Protein AF-A0ABD0QT83-F1 (afdb_monomer_lite)

Sequence (167 aa):
MVTLTLRFTLLFLCWSCCTGWPSQSQPLSLRALRQAAQTRQNLSESAESKVERLGQVFRRNVRLLRERGGCLDLVFLVDESSSVGASNFGSELRFVRKLLSDFPVAPEATRVALVTFSSKSHVVTRVDYVSAPKAHQHKCSLFSKEIPSITYRGGGTYTRGAFQRAA

Organism: Cirrhinus mrigala (NCBI:txid683832)

Foldseek 3Di:
DDDDPDDDDDDPDDPDDDDDDPPPPDPCDPVNVVVVVVVVVVVVVVVVVVVVVVVVVVVVVLVCQQPVDWEAEEEAEQELAPVCDQVNSVVSLVVVLVSCVSFFDALGHYFYWYWYDADPVHTDIQDGCDPPPDHVGGSCCCVVPRSVVDGRDHHHHDVVVNVVVVD

Secondary structure (DSSP, 8-state):
----------S-S--SS-S----------HHHHHHHHHHHHHHHHHHHHHHHHHHHHHHHHHHHHHHT-S-EEEEEEEE--TTTHHHHHHHHHHHHHHHHTTS-BSTTSEEEEEEEESSTT-EEEEEESSSS--TT--HHHIIIIIGGG---------HHHHHHHH-

Radius of gyration: 23.59 Å; chains: 1; bounding box: 61×50×45 Å

InterPro domains:
  IPR002035 von Willebrand factor, type A [PF00092] (73-166)
  IPR002035 von Willebrand factor, type A [PS50234] (73-167)
  IPR036465 von Willebrand factor A-like domain superfamily [G3DSA:3.40.50.410] (70-167)
  IPR036465 von Willebrand factor A-like domain superfamily [SSF53300] (67-166)
  IPR050525 Extracellular Matrix Assembly and Organization [PTHR24020] (69-165)

pLDDT: mean 84.77, std 19.35, range [31.98, 98.38]

Structure (mmCIF, N/CA/C/O backbone):
data_AF-A0ABD0QT83-F1
#
_entry.id   AF-A0ABD0QT83-F1
#
loop_
_atom_site.group_PDB
_atom_site.id
_atom_site.type_symbol
_atom_site.label_atom_id
_atom_site.label_alt_id
_atom_site.label_comp_id
_atom_site.label_asym_id
_atom_site.label_entity_id
_atom_site.label_seq_id
_atom_site.pdbx_PDB_ins_code
_atom_site.Cartn_x
_atom_site.Cartn_y
_atom_site.Cartn_z
_atom_site.occupancy
_atom_site.B_iso_or_equiv
_atom_site.auth_seq_id
_atom_site.auth_comp_id
_atom_site.auth_asym_id
_atom_site.auth_atom_id
_atom_site.pdbx_PDB_model_num
ATOM 1 N N . MET A 1 1 ? 39.468 0.347 26.764 1.00 35.75 1 MET A N 1
ATOM 2 C CA . MET A 1 1 ? 40.309 0.469 25.551 1.00 35.75 1 MET A CA 1
ATOM 3 C C . MET A 1 1 ? 39.431 0.114 24.357 1.00 35.75 1 MET A C 1
ATOM 5 O O . MET A 1 1 ? 39.141 -1.050 24.163 1.00 35.75 1 MET A O 1
ATOM 9 N N . VAL A 1 2 ? 38.629 1.069 23.879 1.00 31.98 2 VAL A N 1
ATOM 10 C CA . VAL A 1 2 ? 38.867 1.886 22.668 1.00 31.98 2 VAL A CA 1
ATOM 11 C C . VAL A 1 2 ? 38.998 1.018 21.415 1.00 31.98 2 VAL A C 1
ATOM 13 O O . VAL A 1 2 ? 40.030 0.395 21.224 1.00 31.98 2 VAL A O 1
ATOM 16 N N . THR A 1 3 ? 38.005 1.060 20.522 1.00 34.78 3 THR A N 1
ATOM 17 C CA . THR A 1 3 ? 38.249 1.419 19.114 1.00 34.78 3 THR A CA 1
ATOM 18 C C . THR A 1 3 ? 36.990 2.071 18.543 1.00 34.78 3 THR A C 1
ATOM 20 O O . THR A 1 3 ? 35.920 1.478 18.454 1.00 34.78 3 THR A O 1
ATOM 23 N N . LEU A 1 4 ? 37.159 3.352 18.235 1.00 32.56 4 LEU A N 1
ATOM 24 C CA . LEU A 1 4 ? 36.224 4.312 17.676 1.00 32.56 4 LEU A CA 1
ATOM 25 C C . LEU A 1 4 ? 36.377 4.255 16.150 1.00 32.56 4 LEU A C 1
ATOM 27 O O . LEU A 1 4 ? 37.343 4.798 15.619 1.00 32.56 4 LEU A O 1
ATOM 31 N N . THR A 1 5 ? 35.475 3.594 15.425 1.00 40.84 5 THR A N 1
ATOM 32 C CA . THR A 1 5 ? 35.498 3.635 13.953 1.00 40.84 5 THR A CA 1
ATOM 33 C C . THR A 1 5 ? 34.769 4.894 13.488 1.00 40.84 5 THR A C 1
ATOM 35 O O . THR A 1 5 ? 33.559 4.907 13.265 1.00 40.84 5 THR A O 1
ATOM 38 N N . LEU A 1 6 ? 35.523 5.992 13.419 1.00 35.66 6 LEU A N 1
ATOM 39 C CA . LEU A 1 6 ? 35.064 7.285 12.928 1.00 35.66 6 LEU A CA 1
ATOM 40 C C . LEU A 1 6 ? 34.809 7.208 11.413 1.00 35.66 6 LEU A C 1
ATOM 42 O O . LEU A 1 6 ? 35.697 6.885 10.628 1.00 35.66 6 LEU A O 1
ATOM 46 N N . ARG A 1 7 ? 33.581 7.540 11.008 1.00 46.72 7 ARG A N 1
ATOM 47 C CA . ARG A 1 7 ? 33.190 7.805 9.621 1.00 46.72 7 ARG A CA 1
ATOM 48 C C . ARG A 1 7 ? 33.982 8.997 9.073 1.00 46.72 7 ARG A C 1
ATOM 50 O O . ARG A 1 7 ? 33.767 10.114 9.530 1.00 46.72 7 ARG A O 1
ATOM 57 N N . PHE A 1 8 ? 34.815 8.783 8.058 1.00 37.28 8 PHE A N 1
ATOM 58 C CA . PHE A 1 8 ? 35.372 9.857 7.228 1.00 37.28 8 PHE A CA 1
ATOM 59 C C . PHE A 1 8 ? 35.622 9.347 5.807 1.00 37.28 8 PHE A C 1
ATOM 61 O O . PHE A 1 8 ? 36.732 8.987 5.430 1.00 37.28 8 PHE A O 1
ATOM 68 N N . THR A 1 9 ? 34.567 9.268 4.999 1.00 39.59 9 THR A N 1
ATOM 69 C CA . THR A 1 9 ? 34.712 9.217 3.535 1.00 39.59 9 THR A CA 1
ATOM 70 C C . THR A 1 9 ? 33.405 9.651 2.885 1.00 39.59 9 THR A C 1
ATOM 72 O O . THR A 1 9 ? 32.565 8.842 2.509 1.00 39.59 9 THR A O 1
ATOM 75 N N . LEU A 1 10 ? 33.190 10.966 2.820 1.00 39.41 10 LEU A N 1
ATOM 76 C CA . LEU A 1 10 ? 32.171 11.558 1.952 1.00 39.41 10 LEU A CA 1
ATOM 77 C C . LEU A 1 10 ? 32.521 13.020 1.667 1.00 39.41 10 LEU A C 1
ATOM 79 O O . LEU A 1 10 ? 31.870 13.927 2.171 1.00 39.41 10 LEU A O 1
ATOM 83 N N . LEU A 1 11 ? 33.598 13.245 0.906 1.00 44.31 11 LEU A N 1
ATOM 84 C CA . LEU A 1 11 ? 33.843 14.524 0.223 1.00 44.31 11 LEU A CA 1
ATOM 85 C C . LEU A 1 11 ? 34.956 14.431 -0.832 1.00 44.31 11 LEU A C 1
ATOM 87 O O . LEU A 1 11 ? 35.870 15.234 -0.851 1.00 44.31 11 LEU A O 1
ATOM 91 N N . PHE A 1 12 ? 34.880 13.456 -1.732 1.00 40.44 12 PHE A N 1
ATOM 92 C CA . PHE A 1 12 ? 35.590 13.517 -3.011 1.00 40.44 12 PHE A CA 1
ATOM 93 C C . PHE A 1 12 ? 34.777 12.713 -4.009 1.00 40.44 12 PHE A C 1
ATOM 95 O O . PHE A 1 12 ? 34.933 11.506 -4.059 1.00 40.44 12 PHE A O 1
ATOM 102 N N . LEU A 1 13 ? 33.841 13.367 -4.699 1.00 42.16 13 LEU A N 1
ATOM 103 C CA . LEU A 1 13 ? 33.277 12.965 -5.997 1.00 42.16 13 LEU A CA 1
ATOM 104 C C . LEU A 1 13 ? 32.298 14.064 -6.450 1.00 42.16 13 LEU A C 1
ATOM 106 O O . LEU A 1 13 ? 31.094 13.868 -6.566 1.00 42.16 13 LEU A O 1
ATOM 110 N N . CYS A 1 14 ? 32.828 15.269 -6.645 1.00 48.03 14 CYS A N 1
ATOM 111 C CA . CYS A 1 14 ? 32.240 16.267 -7.537 1.00 48.03 14 CYS A CA 1
ATOM 112 C C . CYS A 1 14 ? 33.344 17.247 -7.936 1.00 48.03 14 CYS A C 1
ATOM 114 O O . CYS A 1 14 ? 33.375 18.391 -7.497 1.00 48.03 14 CYS A O 1
ATOM 116 N N . TRP A 1 15 ? 34.327 16.765 -8.695 1.00 39.03 15 TRP A N 1
ATOM 117 C CA . TRP A 1 15 ? 35.274 17.667 -9.339 1.00 39.03 15 TRP A CA 1
ATOM 118 C C . TRP A 1 15 ? 35.757 17.073 -10.650 1.00 39.03 15 TRP A C 1
ATOM 120 O O . TRP A 1 15 ? 36.856 16.544 -10.729 1.00 39.03 15 TRP A O 1
ATOM 130 N N . SER A 1 16 ? 34.899 17.101 -11.668 1.00 46.84 16 SER A N 1
ATOM 131 C CA . SER A 1 16 ? 35.290 16.969 -13.080 1.00 46.84 16 SER A CA 1
ATOM 132 C C . SER A 1 16 ? 34.105 17.333 -13.975 1.00 46.84 16 SER A C 1
ATOM 134 O O . SER A 1 16 ? 33.503 16.460 -14.581 1.00 46.84 16 SER A O 1
ATOM 136 N N . CYS A 1 17 ? 33.721 18.611 -13.992 1.00 45.72 17 CYS A N 1
ATOM 137 C CA . CYS A 1 17 ? 33.067 19.268 -15.132 1.00 45.72 17 CYS A CA 1
ATOM 138 C C . CYS A 1 17 ? 32.799 20.727 -14.752 1.00 45.72 17 CYS A C 1
ATOM 140 O O . CYS A 1 17 ? 31.852 20.991 -14.024 1.00 45.72 17 CYS A O 1
ATOM 142 N N . CYS A 1 18 ? 33.703 21.618 -15.169 1.00 41.75 18 CYS A N 1
ATOM 143 C CA . CYS A 1 18 ? 33.563 23.071 -15.373 1.00 41.75 18 CYS A CA 1
ATOM 144 C C . CYS A 1 18 ? 34.959 23.690 -15.223 1.00 41.75 18 CYS A C 1
ATOM 146 O O . CYS A 1 18 ? 35.354 24.169 -14.161 1.00 41.75 18 CYS A O 1
ATOM 148 N N . THR A 1 19 ? 35.748 23.628 -16.292 1.00 48.88 19 THR A N 1
ATOM 149 C CA . THR A 1 19 ? 36.973 24.417 -16.436 1.00 48.88 19 THR A CA 1
ATOM 150 C C . THR A 1 19 ? 36.579 25.883 -16.595 1.00 48.88 19 THR A C 1
ATOM 152 O O . THR A 1 19 ? 36.112 26.282 -17.659 1.00 48.88 19 THR A O 1
ATOM 155 N N . GLY A 1 20 ? 36.723 26.663 -15.523 1.00 49.75 20 GLY A N 1
ATOM 156 C CA . GLY A 1 20 ? 36.479 28.107 -15.531 1.00 49.75 20 GLY A CA 1
ATOM 157 C C . GLY A 1 20 ? 35.806 28.619 -14.261 1.00 49.75 20 GLY A C 1
ATOM 158 O O . GLY A 1 20 ? 34.752 29.237 -14.342 1.00 49.75 20 GLY A O 1
ATOM 159 N N . TRP A 1 21 ? 36.393 28.360 -13.089 1.00 41.38 21 TRP A N 1
ATOM 160 C CA . TRP A 1 21 ? 35.982 28.998 -11.835 1.00 41.38 21 TRP A CA 1
ATOM 161 C C . TRP A 1 21 ? 37.194 29.725 -11.246 1.00 41.38 21 TRP A C 1
ATOM 163 O O . TRP A 1 21 ? 38.247 29.094 -11.108 1.00 41.38 21 TRP A O 1
ATOM 173 N N . PRO A 1 22 ? 37.111 31.026 -10.917 1.00 41.03 22 PRO A N 1
ATOM 174 C CA . PRO A 1 22 ? 38.223 31.712 -10.281 1.00 41.03 22 PRO A CA 1
ATOM 175 C C . PRO A 1 22 ? 38.471 31.066 -8.915 1.00 41.03 22 PRO A C 1
ATOM 177 O O . PRO A 1 22 ? 37.591 31.013 -8.054 1.00 41.03 22 PRO A O 1
ATOM 180 N N . SER A 1 23 ? 39.676 30.524 -8.745 1.00 46.69 23 SER A N 1
ATOM 181 C CA . SER A 1 23 ? 40.137 29.891 -7.514 1.00 46.69 23 SER A CA 1
ATOM 182 C C . SER A 1 23 ? 40.380 30.958 -6.447 1.00 46.69 23 SER A C 1
ATOM 184 O O . SER A 1 23 ? 41.511 31.372 -6.210 1.00 46.69 23 SER A O 1
ATOM 186 N N . GLN A 1 24 ? 39.310 31.408 -5.797 1.00 42.00 24 GLN A N 1
ATOM 187 C CA . GLN A 1 24 ? 39.390 32.135 -4.536 1.00 42.00 24 GLN A CA 1
ATOM 188 C C . GLN A 1 24 ? 38.686 31.310 -3.461 1.00 42.00 24 GLN A C 1
ATOM 190 O O . GLN A 1 24 ? 37.528 31.529 -3.114 1.00 42.00 24 GLN A O 1
ATOM 195 N N . SER A 1 25 ? 39.397 30.304 -2.952 1.00 50.09 25 SER A N 1
ATOM 196 C CA . SER A 1 25 ? 38.986 29.525 -1.788 1.00 50.09 25 SER A CA 1
ATOM 197 C C . SER A 1 25 ? 39.064 30.408 -0.541 1.00 50.09 25 SER A C 1
ATOM 199 O O . SER A 1 25 ? 40.083 30.445 0.149 1.00 50.09 25 SER A O 1
ATOM 201 N N . GLN A 1 26 ? 37.999 31.159 -0.262 1.00 59.12 26 GLN A N 1
ATOM 202 C CA . GLN A 1 26 ? 37.829 31.779 1.047 1.00 59.12 26 GLN A CA 1
ATOM 203 C C . GLN A 1 26 ? 37.549 30.677 2.081 1.00 59.12 26 GLN A C 1
ATOM 205 O O . GLN A 1 26 ? 36.733 29.788 1.813 1.00 59.12 26 GLN A O 1
ATOM 210 N N . PRO A 1 27 ? 38.189 30.698 3.263 1.00 61.19 27 PRO A N 1
ATOM 211 C CA . PRO A 1 27 ? 37.856 29.753 4.316 1.00 61.19 27 PRO A CA 1
ATOM 212 C C . PRO A 1 27 ? 36.399 29.971 4.738 1.00 61.19 27 PRO A C 1
ATOM 214 O O . PRO A 1 27 ? 36.003 31.086 5.085 1.00 61.19 27 PRO A O 1
ATOM 217 N N . LEU A 1 28 ? 35.593 28.905 4.706 1.00 65.19 28 LEU A N 1
ATOM 218 C CA . LEU A 1 28 ? 34.234 28.928 5.245 1.00 65.19 28 LEU A CA 1
ATOM 219 C C . LEU A 1 28 ? 34.299 29.411 6.694 1.00 65.19 28 LEU A C 1
ATOM 221 O O . LEU A 1 28 ? 34.904 28.765 7.551 1.00 65.19 28 LEU A O 1
ATOM 225 N N . SER A 1 29 ? 33.700 30.571 6.968 1.00 85.31 29 SER A N 1
ATOM 226 C CA . SER A 1 29 ? 33.759 31.144 8.308 1.00 85.31 29 SER A CA 1
ATOM 227 C C . SER A 1 29 ? 33.077 30.212 9.314 1.00 85.31 29 SER A C 1
ATOM 229 O O . SER A 1 29 ? 32.033 29.614 9.034 1.00 85.31 29 SER A O 1
ATOM 231 N N . LEU A 1 30 ? 33.616 30.139 10.533 1.00 77.88 30 LEU A N 1
ATOM 232 C CA . LEU A 1 30 ? 32.984 29.400 11.634 1.00 77.88 30 LEU A CA 1
ATOM 233 C C . LEU A 1 30 ? 31.533 29.853 11.880 1.00 77.88 30 LEU A C 1
ATOM 235 O O . LEU A 1 30 ? 30.704 29.063 12.326 1.00 77.88 30 LEU A O 1
ATOM 239 N N . ARG A 1 31 ? 31.207 31.113 11.555 1.00 81.81 31 ARG A N 1
ATOM 240 C CA . ARG A 1 31 ? 29.840 31.649 11.608 1.00 81.81 31 ARG A CA 1
ATOM 241 C C . ARG A 1 31 ? 28.933 30.997 10.565 1.00 81.81 31 ARG A C 1
ATOM 243 O O . ARG A 1 31 ? 27.847 30.561 10.929 1.00 81.81 31 ARG A O 1
ATOM 250 N N . ALA A 1 32 ? 29.390 30.865 9.320 1.00 83.25 32 ALA A N 1
ATOM 251 C CA . ALA A 1 32 ? 28.630 30.218 8.250 1.00 83.25 32 ALA A CA 1
ATOM 252 C C . ALA A 1 32 ? 28.372 28.728 8.548 1.00 83.25 32 ALA A C 1
ATOM 254 O O . ALA A 1 32 ? 27.260 28.242 8.353 1.00 83.25 32 ALA A O 1
ATOM 255 N N . LEU A 1 33 ? 29.361 28.015 9.103 1.00 83.00 33 LEU A N 1
ATOM 256 C CA . LEU A 1 33 ? 29.194 26.616 9.524 1.00 83.00 33 LEU A CA 1
ATOM 257 C C . LEU A 1 33 ? 28.196 26.467 10.684 1.00 83.00 33 LEU A C 1
ATOM 259 O O . LEU A 1 33 ? 27.350 25.573 10.658 1.00 83.00 33 LEU A O 1
ATOM 263 N N . ARG A 1 34 ? 28.251 27.363 11.680 1.00 85.38 34 ARG A N 1
ATOM 264 C CA . ARG A 1 34 ? 27.284 27.392 12.792 1.00 85.38 34 ARG A CA 1
ATOM 265 C C . ARG A 1 34 ? 25.867 27.705 12.316 1.00 85.38 34 ARG A C 1
ATOM 267 O O . ARG A 1 34 ? 24.937 27.018 12.728 1.00 85.38 34 ARG A O 1
ATOM 274 N N . GLN A 1 35 ? 25.712 28.677 11.416 1.00 87.81 35 GLN A N 1
ATOM 275 C CA . GLN A 1 35 ? 24.423 29.007 10.805 1.00 87.81 35 GLN A CA 1
ATOM 276 C C . GLN A 1 35 ? 23.863 27.820 10.019 1.00 87.81 35 GLN A C 1
ATOM 278 O O . GLN A 1 35 ? 22.705 27.468 10.201 1.00 87.81 35 GLN A O 1
ATOM 283 N N . ALA A 1 36 ? 24.680 27.139 9.211 1.00 84.00 36 ALA A N 1
ATOM 284 C CA . ALA A 1 36 ? 24.243 25.948 8.484 1.00 84.00 36 ALA A CA 1
ATOM 285 C C . ALA A 1 36 ? 23.808 24.806 9.423 1.00 84.00 36 ALA A C 1
ATOM 287 O O . ALA A 1 36 ? 22.831 24.110 9.135 1.00 84.00 36 ALA A O 1
ATOM 288 N N . ALA A 1 37 ? 24.498 24.621 10.555 1.00 88.00 37 ALA A N 1
ATOM 289 C CA . ALA A 1 37 ? 24.125 23.638 11.569 1.00 88.00 37 ALA A CA 1
ATOM 290 C C . ALA A 1 37 ? 22.797 23.995 12.259 1.00 88.00 37 ALA A C 1
ATOM 292 O O . ALA A 1 37 ? 21.920 23.140 12.351 1.00 88.00 37 ALA A O 1
ATOM 293 N N . GLN A 1 38 ? 22.614 25.252 12.677 1.00 86.44 38 GLN A N 1
ATOM 294 C CA . GLN A 1 38 ? 21.359 25.731 13.272 1.00 86.44 38 GLN A CA 1
ATOM 295 C C . GLN A 1 38 ? 20.190 25.635 12.292 1.00 86.44 38 GLN A C 1
ATOM 297 O O . GLN A 1 38 ? 19.138 25.117 12.647 1.00 86.44 38 GLN A O 1
ATOM 302 N N . THR A 1 39 ? 20.381 26.046 11.038 1.00 88.12 39 THR A N 1
ATOM 303 C CA . THR A 1 39 ? 19.352 25.920 10.000 1.00 88.12 39 THR A CA 1
ATOM 304 C C . THR A 1 39 ? 18.963 24.460 9.786 1.00 88.12 39 THR A C 1
ATOM 306 O O . THR A 1 39 ? 17.779 24.164 9.674 1.00 88.12 39 THR A O 1
ATOM 309 N N . ARG A 1 40 ? 19.922 23.523 9.793 1.00 86.69 40 ARG A N 1
ATOM 310 C CA . ARG A 1 40 ? 19.620 22.083 9.724 1.00 86.69 40 ARG A CA 1
ATOM 311 C C . ARG A 1 40 ? 18.785 21.593 10.906 1.00 86.69 40 ARG A C 1
ATOM 313 O O . ARG A 1 40 ? 17.834 20.858 10.669 1.00 86.69 40 ARG A O 1
ATOM 320 N N . GLN A 1 41 ? 19.122 22.000 12.130 1.00 86.62 41 GLN A N 1
ATOM 321 C CA . GLN A 1 41 ? 18.377 21.616 13.337 1.00 86.62 41 GLN A CA 1
ATOM 322 C C . GLN A 1 41 ? 16.954 22.195 13.334 1.00 86.62 41 GLN A C 1
ATOM 324 O O . GLN A 1 41 ? 15.987 21.476 13.565 1.00 86.62 41 GLN A O 1
ATOM 329 N N . ASN A 1 42 ? 16.801 23.466 12.959 1.00 87.75 42 ASN A N 1
ATOM 330 C CA . ASN A 1 42 ? 15.487 24.101 12.846 1.00 87.75 42 ASN A CA 1
ATOM 331 C C . ASN A 1 42 ? 14.634 23.447 11.744 1.00 87.75 42 ASN A C 1
ATOM 333 O O . ASN A 1 42 ? 13.419 23.308 11.883 1.00 87.75 42 ASN A O 1
ATOM 337 N N . LEU A 1 43 ? 15.260 23.030 10.636 1.00 89.50 43 LEU A N 1
ATOM 338 C CA . LEU A 1 43 ? 14.582 22.296 9.567 1.00 89.50 43 LEU A CA 1
ATOM 339 C C . LEU A 1 43 ? 14.131 20.904 10.023 1.00 89.50 43 LEU A C 1
ATOM 341 O O . LEU A 1 43 ? 13.014 20.515 9.680 1.00 89.50 43 LEU A O 1
ATOM 345 N N . SER A 1 44 ? 14.946 20.167 10.788 1.00 88.88 44 SER A N 1
ATOM 346 C CA . SER A 1 44 ? 14.534 18.868 11.339 1.00 88.88 44 SER A CA 1
ATOM 347 C C . SER A 1 44 ? 13.395 19.019 12.340 1.00 88.88 44 SER A C 1
ATOM 349 O O . SER A 1 44 ? 12.398 18.316 12.215 1.00 88.88 44 SER A O 1
ATOM 351 N N . GLU A 1 45 ? 13.470 19.998 13.242 1.00 89.25 45 GLU A N 1
ATOM 352 C CA . GLU A 1 45 ? 12.406 20.272 14.215 1.00 89.25 45 GLU A CA 1
ATOM 353 C C . GLU A 1 45 ? 11.092 20.680 13.519 1.00 89.25 45 GLU A C 1
ATOM 355 O O . GLU A 1 45 ? 10.006 20.197 13.851 1.00 89.25 45 GLU A O 1
ATOM 360 N N . SER A 1 46 ? 11.176 21.509 12.469 1.00 92.81 46 SER A N 1
ATOM 361 C CA . SER A 1 46 ? 10.012 21.882 11.655 1.00 92.81 46 SER A CA 1
ATOM 362 C C . SER A 1 46 ? 9.405 20.685 10.919 1.00 92.81 46 SER A C 1
ATOM 364 O O . SER A 1 46 ? 8.179 20.559 10.840 1.00 92.81 46 SER A O 1
ATOM 366 N N . ALA A 1 47 ? 10.244 19.801 10.375 1.00 89.31 47 ALA A N 1
ATOM 367 C CA . ALA A 1 47 ? 9.790 18.591 9.703 1.00 89.31 47 ALA A CA 1
ATOM 368 C C . ALA A 1 47 ? 9.098 17.636 10.687 1.00 89.31 47 ALA A C 1
ATOM 370 O O . ALA A 1 47 ? 7.992 17.180 10.401 1.00 89.31 47 ALA A O 1
ATOM 371 N N . GLU A 1 48 ? 9.685 17.400 11.859 1.00 89.94 48 GLU A N 1
ATOM 372 C CA . GLU A 1 48 ? 9.107 16.559 12.913 1.00 89.94 48 GLU A CA 1
ATOM 373 C C . GLU A 1 48 ? 7.758 17.101 13.396 1.00 89.94 48 GLU A C 1
ATOM 375 O O . GLU A 1 48 ? 6.779 16.358 13.462 1.00 89.94 48 GLU A O 1
ATOM 380 N N . SER A 1 49 ? 7.654 18.414 13.616 1.00 93.06 49 SER A N 1
ATOM 381 C CA . SER A 1 49 ? 6.399 19.065 14.011 1.00 93.06 49 SER A CA 1
ATOM 382 C C . SER A 1 49 ? 5.282 18.881 12.974 1.00 93.06 49 SER A C 1
ATOM 384 O O . SER A 1 49 ? 4.126 18.613 13.321 1.00 93.06 49 SER A O 1
ATOM 386 N N . LYS A 1 50 ? 5.610 18.971 11.677 1.00 92.44 50 LYS A N 1
ATOM 387 C CA . LYS A 1 50 ? 4.647 18.714 10.593 1.00 92.44 50 LYS A CA 1
ATOM 388 C C . LYS A 1 50 ? 4.237 17.248 10.543 1.00 92.44 50 LYS A C 1
ATOM 390 O O . LYS A 1 50 ? 3.049 16.968 10.389 1.00 92.44 50 LYS A O 1
ATOM 395 N N . VAL A 1 51 ? 5.195 16.332 10.681 1.00 93.12 51 VAL A N 1
ATOM 396 C CA . VAL A 1 51 ? 4.932 14.888 10.702 1.00 93.12 51 VAL A CA 1
ATOM 397 C C . VAL A 1 51 ? 4.011 14.531 11.865 1.00 93.12 51 VAL A C 1
ATOM 399 O O . VAL A 1 51 ? 3.033 13.818 11.651 1.00 93.12 51 VAL A O 1
ATOM 402 N N . GLU A 1 52 ? 4.249 15.076 13.057 1.00 93.31 52 GLU A N 1
ATOM 403 C CA . GLU A 1 52 ? 3.408 14.826 14.229 1.00 93.31 52 GLU A CA 1
ATOM 404 C C . GLU A 1 52 ? 1.983 15.347 14.013 1.00 93.31 52 GLU A C 1
ATOM 406 O O . GLU A 1 52 ? 1.016 14.602 14.176 1.00 93.31 52 GLU A O 1
ATOM 411 N N . ARG A 1 53 ? 1.828 16.595 13.548 1.00 93.62 53 ARG A N 1
ATOM 412 C CA . ARG A 1 53 ? 0.500 17.166 13.260 1.00 93.62 53 ARG A CA 1
ATOM 413 C C . ARG A 1 53 ? -0.265 16.353 12.218 1.00 93.62 53 ARG A C 1
ATOM 415 O O . ARG A 1 53 ? -1.437 16.038 12.424 1.00 93.62 53 ARG A O 1
ATOM 422 N N . LEU A 1 54 ? 0.387 15.994 11.113 1.00 92.62 54 LEU A N 1
ATOM 423 C CA . LEU A 1 54 ? -0.225 15.172 10.069 1.00 92.62 54 LEU A CA 1
ATOM 424 C C . LEU A 1 54 ? -0.572 13.778 10.594 1.00 92.62 54 LEU A C 1
ATOM 426 O O . LEU A 1 54 ? -1.661 13.279 10.318 1.00 92.62 54 LEU A O 1
ATOM 430 N N . GLY A 1 55 ? 0.302 13.186 11.407 1.00 90.81 55 GLY A N 1
ATOM 431 C CA . GLY A 1 55 ? 0.069 11.905 12.063 1.00 90.81 55 GLY A CA 1
ATOM 432 C C . GLY A 1 55 ? -1.156 11.933 12.976 1.00 90.81 55 GLY A C 1
ATOM 433 O O . GLY A 1 55 ? -1.971 11.011 12.935 1.00 90.81 55 GLY A O 1
ATOM 434 N N . GLN A 1 56 ? -1.339 13.004 13.751 1.00 91.56 56 GLN A N 1
ATOM 435 C CA . GLN A 1 56 ? -2.508 13.175 14.616 1.00 91.56 56 GLN A CA 1
ATOM 436 C C . GLN A 1 56 ? -3.808 13.310 13.819 1.00 91.56 56 GLN A C 1
ATOM 438 O O . GLN A 1 56 ? -4.778 12.602 14.104 1.00 91.56 56 GLN A O 1
ATOM 443 N N . VAL A 1 57 ? -3.826 14.165 12.790 1.00 94.00 57 VAL A N 1
ATOM 444 C CA . VAL A 1 57 ? -4.997 14.334 11.910 1.00 94.00 57 VAL A CA 1
ATOM 445 C C . VAL A 1 57 ? -5.344 13.017 11.219 1.00 94.00 57 VAL A C 1
ATOM 447 O O . VAL A 1 57 ? -6.500 12.594 11.209 1.00 94.00 57 VAL A O 1
ATOM 450 N N . PHE A 1 58 ? -4.332 12.331 10.697 1.00 91.31 58 PHE A N 1
ATOM 451 C CA . PHE A 1 58 ? -4.493 11.052 10.028 1.00 91.31 58 PHE A CA 1
ATOM 452 C C . PHE A 1 58 ? -5.079 9.984 10.961 1.00 91.31 58 PHE A C 1
ATOM 454 O O . PHE A 1 58 ? -6.095 9.370 10.632 1.00 91.31 58 PHE A O 1
ATOM 461 N N . ARG A 1 59 ? -4.507 9.806 12.160 1.00 90.06 59 ARG A N 1
ATOM 462 C CA . ARG A 1 59 ? -4.998 8.839 13.159 1.00 90.06 59 ARG A CA 1
ATOM 463 C C . ARG A 1 59 ? -6.435 9.121 13.584 1.00 90.06 59 ARG A C 1
ATOM 465 O O . ARG A 1 59 ? -7.220 8.185 13.731 1.00 90.06 59 ARG A O 1
ATOM 472 N N . ARG A 1 60 ? -6.800 10.396 13.754 1.00 92.69 60 ARG A N 1
ATOM 473 C CA . ARG A 1 60 ? -8.181 10.790 14.059 1.00 92.69 60 ARG A CA 1
ATOM 474 C C . ARG A 1 60 ? -9.135 10.330 12.958 1.00 92.69 60 ARG A C 1
ATOM 476 O O . ARG A 1 60 ? -10.156 9.722 13.264 1.00 92.69 60 ARG A O 1
ATOM 483 N N . ASN A 1 61 ? -8.790 10.568 11.695 1.00 91.50 61 ASN A N 1
ATOM 484 C CA . ASN A 1 61 ? -9.628 10.168 10.564 1.00 91.50 61 ASN A CA 1
ATOM 485 C C . ASN A 1 61 ? -9.737 8.644 10.435 1.00 91.50 61 ASN A C 1
ATOM 487 O O . ASN A 1 61 ? -10.835 8.133 10.235 1.00 91.50 61 ASN A O 1
ATOM 491 N N . VAL A 1 62 ? -8.634 7.913 10.631 1.00 89.38 62 VAL A N 1
ATOM 492 C CA . VAL A 1 62 ? -8.634 6.440 10.671 1.00 89.38 62 VAL A CA 1
ATOM 493 C C . VAL A 1 62 ? -9.589 5.916 11.745 1.00 89.38 62 VAL A C 1
ATOM 495 O O . VAL A 1 62 ? -10.407 5.037 11.475 1.00 89.38 62 VAL A O 1
ATOM 498 N N . ARG A 1 63 ? -9.543 6.495 12.950 1.00 88.00 63 ARG A N 1
ATOM 499 C CA . ARG A 1 63 ? -10.440 6.122 14.049 1.00 88.00 63 ARG A CA 1
ATOM 500 C C . ARG A 1 63 ? -11.908 6.384 13.705 1.00 88.00 63 ARG A C 1
ATOM 502 O O . ARG A 1 63 ? -12.735 5.509 13.931 1.00 88.00 63 ARG A O 1
ATOM 509 N N . LEU A 1 64 ? -12.215 7.540 13.117 1.00 89.69 64 LEU A N 1
ATOM 510 C CA . LEU A 1 64 ? -13.577 7.879 12.696 1.00 89.69 64 LEU A CA 1
ATOM 511 C C . LEU A 1 64 ? -14.107 6.924 11.620 1.00 89.69 64 LEU A C 1
ATOM 513 O O . LEU A 1 64 ? -15.261 6.514 11.692 1.00 89.69 64 LEU A O 1
ATOM 517 N N . LEU A 1 65 ? -13.277 6.544 10.643 1.00 87.75 65 LEU A N 1
ATOM 518 C CA . LEU A 1 65 ? -13.661 5.571 9.613 1.00 87.75 65 LEU A CA 1
ATOM 519 C C . LEU A 1 65 ? -13.990 4.205 10.218 1.00 87.75 65 LEU A C 1
ATOM 521 O O . LEU A 1 65 ? -14.968 3.583 9.819 1.00 87.75 65 LEU A O 1
ATOM 525 N N . ARG A 1 66 ? -13.212 3.768 11.212 1.00 84.56 66 ARG A N 1
ATOM 526 C CA . ARG A 1 66 ? -13.472 2.525 11.945 1.00 84.56 66 ARG A CA 1
ATOM 527 C C . ARG A 1 66 ? -14.763 2.586 12.769 1.00 84.56 66 ARG A C 1
ATOM 529 O O . ARG A 1 66 ? -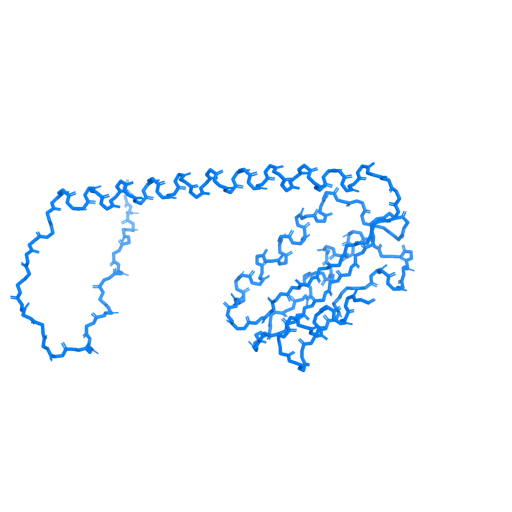15.476 1.595 12.858 1.00 84.56 66 ARG A O 1
ATOM 536 N N . GLU A 1 67 ? -15.040 3.722 13.405 1.00 85.56 67 GLU A N 1
ATOM 537 C CA . GLU A 1 67 ? -16.165 3.891 14.340 1.00 85.56 67 GLU A CA 1
ATOM 538 C C . GLU A 1 67 ? -17.502 4.191 13.655 1.00 85.56 67 GLU A C 1
ATOM 540 O O . GLU A 1 67 ? -18.547 3.980 14.262 1.00 85.56 67 GLU A O 1
ATOM 545 N N . ARG A 1 68 ? -17.496 4.637 12.392 1.00 81.69 68 ARG A N 1
ATOM 546 C CA . ARG A 1 68 ? -18.722 4.918 11.623 1.00 81.69 68 ARG A CA 1
ATOM 547 C C . ARG A 1 68 ? -19.637 3.701 11.414 1.00 81.69 68 ARG A C 1
ATOM 549 O O . ARG A 1 68 ? -20.797 3.906 11.074 1.00 81.69 68 ARG A O 1
ATOM 556 N N . GLY A 1 69 ? -19.152 2.484 11.681 1.00 66.69 69 GLY A N 1
ATOM 557 C CA . GLY A 1 69 ? -19.922 1.241 11.587 1.00 66.69 69 GLY A CA 1
ATOM 558 C C . GLY A 1 69 ? -20.194 0.807 10.140 1.00 66.69 69 GLY A C 1
ATOM 559 O O . GLY A 1 69 ? -20.230 1.627 9.227 1.00 66.69 69 GLY A O 1
ATOM 560 N N . GLY A 1 70 ? -20.374 -0.501 9.931 1.00 77.44 70 GLY A N 1
ATOM 561 C CA . GLY A 1 70 ? -20.664 -1.103 8.622 1.00 77.44 70 GLY A CA 1
ATOM 562 C C . GLY A 1 70 ? -19.452 -1.712 7.906 1.00 77.44 70 GLY A C 1
ATOM 563 O O . GLY A 1 70 ? -18.327 -1.679 8.410 1.00 77.44 70 GLY A O 1
ATOM 564 N N . CYS A 1 71 ? -19.705 -2.294 6.729 1.00 87.06 71 CYS A N 1
ATOM 565 C CA . CYS A 1 71 ? -18.657 -2.837 5.869 1.00 87.06 71 CYS A CA 1
ATOM 566 C C . CYS A 1 71 ? -17.854 -1.691 5.240 1.00 87.06 71 CYS A C 1
ATOM 568 O O . CYS A 1 71 ? -18.418 -0.847 4.543 1.00 87.06 71 CYS A O 1
ATOM 570 N N . LEU A 1 72 ? -16.545 -1.658 5.489 1.00 92.19 72 LEU A N 1
ATOM 571 C CA . LEU A 1 72 ? -15.634 -0.642 4.961 1.00 92.19 72 LEU A CA 1
ATOM 572 C C . LEU A 1 72 ? -14.746 -1.255 3.884 1.00 92.19 72 LEU A C 1
ATOM 574 O O . LEU A 1 72 ? -14.030 -2.216 4.158 1.00 92.19 72 LEU A O 1
ATOM 578 N N . ASP A 1 73 ? -14.708 -0.633 2.711 1.00 93.88 73 ASP A N 1
ATOM 579 C CA . ASP A 1 73 ? -13.786 -1.015 1.646 1.00 93.88 73 ASP A CA 1
ATOM 580 C C . ASP A 1 73 ? -12.583 -0.077 1.625 1.00 93.88 73 ASP A C 1
ATOM 582 O O . ASP A 1 73 ? -12.718 1.139 1.480 1.00 93.88 73 ASP A O 1
ATOM 586 N N . LEU A 1 74 ? -11.389 -0.651 1.765 1.00 94.81 74 LEU A N 1
ATOM 587 C CA . LEU A 1 74 ? -10.124 0.065 1.643 1.00 94.81 74 LEU A CA 1
ATOM 588 C C . LEU A 1 74 ? -9.375 -0.428 0.409 1.00 94.81 74 LEU A C 1
ATOM 590 O O . LEU A 1 74 ? -8.898 -1.563 0.374 1.00 94.81 74 LEU A O 1
ATOM 594 N N . VAL A 1 75 ? -9.234 0.444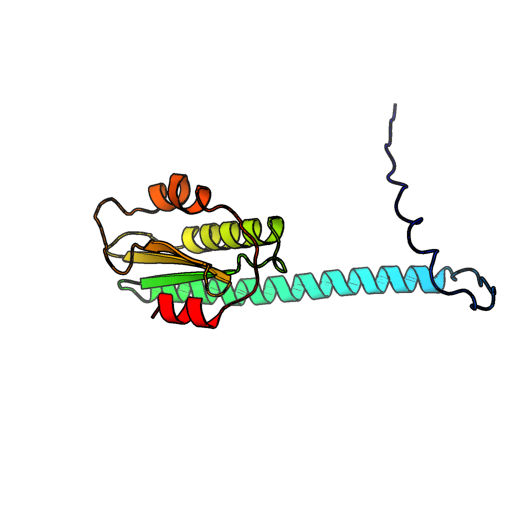 -0.589 1.00 96.94 75 VAL A N 1
ATOM 595 C CA . VAL A 1 75 ? -8.475 0.154 -1.809 1.00 96.94 75 VAL A CA 1
ATOM 596 C C . VAL A 1 75 ? -7.170 0.942 -1.805 1.00 96.94 75 VAL A C 1
ATOM 598 O O . VAL A 1 75 ? -7.170 2.172 -1.773 1.00 96.94 75 VAL A O 1
ATOM 601 N N . PHE A 1 76 ? -6.047 0.229 -1.837 1.00 97.88 76 PHE A N 1
ATOM 602 C CA . PHE A 1 76 ? -4.711 0.813 -1.878 1.00 97.88 76 PHE A CA 1
ATOM 603 C C . PHE A 1 76 ? -4.172 0.812 -3.299 1.00 97.88 76 PHE A C 1
ATOM 605 O O . PHE A 1 76 ? -4.055 -0.245 -3.917 1.00 97.88 76 PHE A O 1
ATOM 612 N N . LEU A 1 77 ? -3.789 1.989 -3.785 1.00 98.31 77 LEU A N 1
ATOM 613 C CA . LEU A 1 77 ? -3.018 2.151 -5.012 1.00 98.31 77 LEU A CA 1
ATOM 614 C C . LEU A 1 77 ? -1.563 2.408 -4.613 1.00 98.31 77 LEU A C 1
ATOM 616 O O . LEU A 1 77 ? -1.271 3.440 -4.014 1.00 98.31 77 LEU A O 1
ATOM 620 N N . VAL A 1 78 ? -0.674 1.462 -4.904 1.00 98.19 78 VAL A N 1
ATOM 621 C CA . VAL A 1 78 ? 0.736 1.497 -4.483 1.00 98.19 78 VAL A CA 1
ATOM 622 C C . VAL A 1 78 ? 1.621 1.702 -5.709 1.00 98.19 78 VAL A C 1
ATOM 624 O O . VAL A 1 78 ? 1.558 0.916 -6.658 1.00 98.19 78 VAL A O 1
ATOM 627 N N . ASP A 1 79 ? 2.426 2.760 -5.704 1.00 98.25 79 ASP A N 1
ATOM 628 C CA . ASP A 1 79 ? 3.269 3.121 -6.842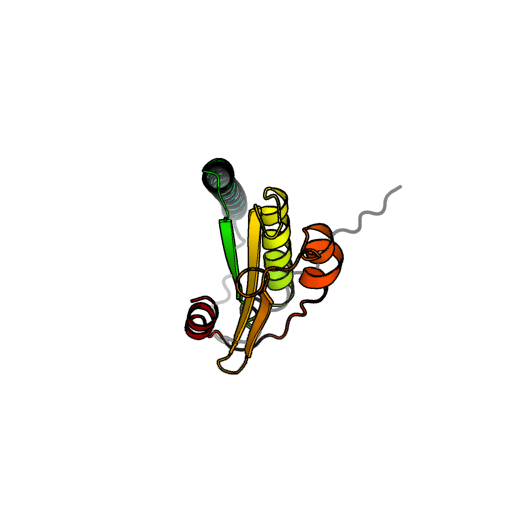 1.00 98.25 79 ASP A CA 1
ATOM 629 C C . ASP A 1 79 ? 4.570 2.303 -6.796 1.00 98.25 79 ASP A C 1
ATOM 631 O O . ASP A 1 79 ? 5.360 2.394 -5.860 1.00 98.25 79 ASP A O 1
ATOM 635 N N . GLU A 1 80 ? 4.799 1.466 -7.808 1.00 97.88 80 GLU A N 1
ATOM 636 C CA . GLU A 1 80 ? 6.026 0.676 -7.958 1.00 97.88 80 GLU A CA 1
ATOM 637 C C . GLU A 1 80 ? 6.964 1.242 -9.035 1.00 97.88 80 GLU A C 1
ATOM 639 O O . GLU A 1 80 ? 7.811 0.520 -9.557 1.00 97.88 80 GLU A O 1
ATOM 644 N N . SER A 1 81 ? 6.813 2.518 -9.402 1.00 98.31 81 SER A N 1
ATOM 645 C CA . SER A 1 81 ? 7.647 3.191 -10.401 1.00 98.31 81 SER A CA 1
ATOM 646 C C . SER A 1 81 ? 9.119 3.289 -9.999 1.00 98.31 81 SER A C 1
ATOM 648 O O . SER A 1 81 ? 9.499 3.291 -8.825 1.00 98.31 81 SER A O 1
ATOM 650 N N . SER A 1 82 ? 9.979 3.433 -11.009 1.00 98.12 82 SER A N 1
ATOM 651 C CA . SER A 1 82 ? 11.428 3.556 -10.825 1.00 98.12 82 SER A CA 1
ATOM 652 C C . SER A 1 82 ? 11.833 4.773 -9.990 1.00 98.12 82 SER A C 1
ATOM 654 O O . SER A 1 82 ? 12.848 4.713 -9.300 1.00 98.12 82 SER A O 1
ATOM 656 N N . SER A 1 83 ? 11.050 5.858 -10.019 1.00 97.88 83 SER A N 1
ATOM 657 C CA . SER A 1 83 ? 11.271 7.051 -9.189 1.00 97.88 83 SER A CA 1
ATOM 658 C C . SER A 1 83 ? 11.006 6.816 -7.704 1.00 97.88 83 SER A C 1
ATOM 660 O O . SER A 1 83 ? 11.603 7.495 -6.872 1.00 97.88 83 SER A O 1
ATOM 662 N N . VAL A 1 84 ? 10.138 5.860 -7.363 1.00 98.06 84 VAL A N 1
ATOM 663 C CA . VAL A 1 84 ? 9.904 5.452 -5.973 1.00 98.06 84 VAL A CA 1
ATOM 664 C C . VAL A 1 84 ? 11.093 4.624 -5.491 1.00 98.06 84 VAL A C 1
ATOM 666 O O . VAL A 1 84 ? 11.695 4.938 -4.462 1.00 98.06 84 VAL A O 1
ATOM 669 N N . GLY A 1 85 ? 11.491 3.607 -6.259 1.00 97.81 85 GLY A N 1
ATOM 670 C CA . GLY A 1 85 ? 12.591 2.718 -5.892 1.00 97.81 85 GLY A CA 1
ATOM 671 C C . GLY A 1 85 ? 12.197 1.660 -4.853 1.00 97.81 85 GLY A C 1
ATOM 672 O O . GLY A 1 85 ? 11.271 1.829 -4.059 1.00 97.81 85 GLY A O 1
ATOM 673 N N . ALA A 1 86 ? 12.949 0.556 -4.813 1.00 98.00 86 ALA A N 1
ATOM 674 C CA . ALA A 1 86 ? 12.612 -0.619 -3.999 1.00 98.00 86 ALA A CA 1
ATOM 675 C C . ALA A 1 86 ? 12.493 -0.328 -2.489 1.00 98.00 86 ALA A C 1
ATOM 677 O O . ALA A 1 86 ? 11.639 -0.895 -1.807 1.00 98.00 86 ALA A O 1
ATOM 678 N N . SER A 1 87 ? 13.338 0.565 -1.959 1.00 98.06 87 SER A N 1
ATOM 679 C CA . SER A 1 87 ? 13.334 0.918 -0.533 1.00 98.06 87 SER A CA 1
ATOM 680 C C . SER A 1 87 ? 12.042 1.632 -0.121 1.00 98.06 87 SER A C 1
ATOM 682 O O . SER A 1 87 ? 11.397 1.237 0.856 1.00 98.06 87 SER A O 1
ATOM 684 N N . ASN A 1 88 ? 11.631 2.646 -0.892 1.00 98.12 88 ASN A N 1
ATOM 685 C CA . ASN A 1 88 ? 10.414 3.405 -0.610 1.00 98.12 88 ASN A CA 1
ATOM 686 C C . ASN A 1 88 ? 9.169 2.564 -0.870 1.00 98.12 88 ASN A C 1
ATOM 688 O O . ASN A 1 88 ? 8.275 2.568 -0.034 1.00 98.12 88 ASN A O 1
ATOM 692 N N . PHE A 1 89 ? 9.163 1.741 -1.920 1.00 98.38 89 PHE A N 1
ATOM 693 C CA . PHE A 1 89 ? 8.093 0.771 -2.148 1.00 98.38 89 PHE A CA 1
ATOM 694 C C . PHE A 1 89 ? 7.908 -0.172 -0.945 1.00 98.38 89 PHE A C 1
ATOM 696 O O . PHE A 1 89 ? 6.796 -0.400 -0.468 1.00 98.38 89 PHE A O 1
ATOM 703 N N . GLY A 1 90 ? 9.010 -0.664 -0.368 1.00 98.31 90 GLY A N 1
ATOM 704 C CA . GLY A 1 90 ? 8.963 -1.433 0.875 1.00 98.31 90 GLY A CA 1
ATOM 705 C C . GLY A 1 90 ? 8.390 -0.636 2.056 1.00 98.31 90 GLY A C 1
ATOM 706 O O . GLY A 1 90 ? 7.666 -1.194 2.883 1.00 98.31 90 GLY A O 1
ATOM 707 N N . SER A 1 91 ? 8.684 0.665 2.148 1.00 97.94 91 SER A N 1
ATOM 708 C CA . SER A 1 91 ? 8.076 1.564 3.143 1.00 97.94 91 SER A CA 1
ATOM 709 C C . SER A 1 91 ? 6.578 1.764 2.915 1.00 97.94 91 SER A C 1
ATOM 711 O O . SER A 1 91 ? 5.830 1.746 3.890 1.00 97.94 91 SER A O 1
ATOM 713 N N . GLU A 1 92 ? 6.126 1.883 1.667 1.00 97.75 92 GLU A N 1
ATOM 714 C CA . GLU A 1 92 ? 4.705 1.989 1.319 1.00 97.75 92 GLU A CA 1
ATOM 715 C C . GLU A 1 92 ? 3.937 0.729 1.734 1.00 97.75 92 GLU A C 1
ATOM 717 O O . GLU A 1 92 ? 2.931 0.822 2.438 1.00 97.75 92 GLU A O 1
ATOM 722 N N . LEU A 1 93 ? 4.453 -0.466 1.427 1.00 98.12 93 LEU A N 1
ATOM 723 C CA . LEU A 1 93 ? 3.832 -1.718 1.877 1.00 98.12 93 LEU A CA 1
ATOM 724 C C . LEU A 1 93 ? 3.810 -1.842 3.409 1.00 98.12 93 LEU A C 1
ATOM 726 O O . LEU A 1 93 ? 2.824 -2.313 3.984 1.00 98.12 93 LEU A O 1
ATOM 730 N N . ARG A 1 94 ? 4.865 -1.392 4.104 1.00 97.94 94 ARG A N 1
ATOM 731 C CA . ARG A 1 94 ? 4.866 -1.324 5.577 1.00 97.94 94 ARG A CA 1
ATOM 732 C C . ARG A 1 94 ? 3.815 -0.351 6.102 1.00 97.94 94 ARG A C 1
ATOM 734 O O . ARG A 1 94 ? 3.155 -0.671 7.090 1.00 97.94 94 ARG A O 1
ATOM 741 N N . PHE A 1 95 ? 3.639 0.796 5.451 1.00 96.06 95 PHE A N 1
ATOM 742 C CA . PHE A 1 95 ? 2.603 1.761 5.800 1.00 96.06 95 PHE A CA 1
ATOM 743 C C . PHE A 1 95 ? 1.205 1.153 5.650 1.00 96.06 95 PHE A C 1
ATOM 745 O O . PHE A 1 95 ? 0.426 1.215 6.599 1.00 96.06 95 PHE A O 1
ATOM 752 N N . VAL A 1 96 ? 0.920 0.469 4.536 1.00 97.38 96 VAL A N 1
ATOM 753 C CA . VAL A 1 96 ? -0.358 -0.238 4.325 1.00 97.38 96 VAL A CA 1
ATOM 754 C C . VAL A 1 96 ? -0.622 -1.244 5.449 1.00 97.38 96 VAL A C 1
ATOM 756 O O . VAL A 1 96 ? -1.689 -1.223 6.061 1.00 97.38 96 VAL A O 1
ATOM 759 N N . ARG A 1 97 ? 0.365 -2.080 5.801 1.00 97.19 97 ARG A N 1
ATOM 760 C CA . ARG A 1 97 ? 0.241 -3.033 6.924 1.00 97.19 97 ARG A CA 1
ATOM 761 C C . ARG A 1 97 ? -0.028 -2.333 8.252 1.00 97.19 97 ARG A C 1
ATOM 763 O O . ARG A 1 97 ? -0.845 -2.807 9.038 1.00 97.19 97 ARG A O 1
ATOM 770 N N . LYS A 1 98 ? 0.678 -1.233 8.525 1.00 95.44 98 LYS A N 1
ATOM 771 C CA . LYS A 1 98 ? 0.534 -0.484 9.776 1.00 95.44 98 LYS A CA 1
ATOM 772 C C . LYS A 1 98 ? -0.831 0.189 9.873 1.00 95.44 98 LYS A C 1
ATOM 774 O O . LYS A 1 98 ? -1.421 0.182 10.940 1.00 95.44 98 LYS A O 1
ATOM 779 N N . LEU A 1 99 ? -1.355 0.714 8.773 1.00 94.38 99 LEU A N 1
ATOM 780 C CA . LEU A 1 99 ? -2.703 1.270 8.727 1.00 94.38 99 LEU A CA 1
ATOM 781 C C . LEU A 1 99 ? -3.738 0.167 8.975 1.00 94.38 99 LEU A C 1
ATOM 783 O O . LEU A 1 99 ? -4.565 0.275 9.876 1.00 94.38 99 LEU A O 1
ATOM 787 N N . LEU A 1 100 ? -3.646 -0.942 8.237 1.00 95.12 100 LEU A N 1
ATOM 788 C CA . LEU A 1 100 ? -4.561 -2.076 8.376 1.00 95.12 100 LEU A CA 1
ATOM 789 C C . LEU A 1 100 ? -4.481 -2.756 9.750 1.00 95.12 100 LEU A C 1
ATOM 791 O O . LEU A 1 100 ? -5.404 -3.479 10.127 1.00 95.12 100 LEU A O 1
ATOM 795 N N . SER A 1 101 ? -3.419 -2.525 10.537 1.00 94.50 101 SER A N 1
ATOM 796 C CA . SER A 1 101 ? -3.353 -3.031 11.911 1.00 94.50 101 SER A CA 1
ATOM 797 C C . SER A 1 101 ? -4.454 -2.456 12.799 1.00 94.50 101 SER A C 1
ATOM 799 O O . SER A 1 101 ? -4.875 -3.146 13.725 1.00 94.50 101 SER A O 1
ATOM 801 N N . ASP A 1 102 ? -4.992 -1.287 12.458 1.00 92.12 102 ASP A N 1
ATOM 802 C CA . ASP A 1 102 ? -6.025 -0.611 13.245 1.00 92.12 102 ASP A CA 1
ATOM 803 C C . ASP A 1 102 ? -7.456 -1.012 12.838 1.00 92.12 102 ASP A C 1
ATOM 805 O O . ASP A 1 102 ? -8.411 -0.657 13.534 1.00 92.12 102 ASP A O 1
ATOM 809 N N . PHE A 1 103 ? -7.606 -1.794 11.757 1.00 93.06 103 PHE A N 1
ATOM 810 C CA . PHE A 1 103 ? -8.892 -2.243 11.213 1.00 93.06 103 PHE A CA 1
ATOM 811 C C . PHE A 1 103 ? -9.151 -3.747 11.434 1.00 93.06 103 PHE A C 1
ATOM 813 O O . PHE A 1 103 ? -8.215 -4.559 11.357 1.00 93.06 103 PHE A O 1
ATOM 820 N N . PRO A 1 104 ? -10.408 -4.157 11.685 1.00 92.50 104 PRO A N 1
ATOM 821 C CA . PRO A 1 104 ? -10.815 -5.560 11.685 1.00 92.50 104 PRO A CA 1
ATOM 822 C C . PRO A 1 104 ? -11.015 -6.058 10.243 1.00 92.50 104 PRO A C 1
ATOM 824 O O . PRO A 1 104 ? -12.082 -5.893 9.658 1.00 92.50 104 PRO A O 1
ATOM 827 N N . VAL A 1 105 ? -9.975 -6.656 9.651 1.00 94.19 105 VAL A N 1
ATOM 828 C CA . VAL A 1 105 ? -10.042 -7.183 8.274 1.00 94.19 105 VAL A CA 1
ATOM 829 C C . VAL A 1 105 ? -10.767 -8.529 8.245 1.00 94.19 105 VAL A C 1
ATOM 831 O O . VAL A 1 105 ? -10.215 -9.536 8.702 1.00 94.19 105 VAL A O 1
ATOM 834 N N . ALA A 1 106 ? -11.982 -8.519 7.699 1.00 93.12 106 ALA A N 1
ATOM 835 C CA . ALA A 1 106 ? -12.859 -9.670 7.504 1.00 93.12 106 ALA A CA 1
ATOM 836 C C . ALA A 1 106 ? -13.923 -9.344 6.431 1.00 93.12 106 ALA A C 1
ATOM 838 O O . ALA A 1 106 ? -14.209 -8.160 6.224 1.00 93.12 106 ALA A O 1
ATOM 839 N N . PRO A 1 107 ? -14.533 -10.351 5.780 1.00 92.81 107 PRO A N 1
ATOM 840 C CA . PRO A 1 107 ? -15.527 -10.134 4.722 1.00 92.81 107 PRO A CA 1
ATOM 841 C C . PRO A 1 107 ? -16.745 -9.293 5.149 1.00 92.81 107 PRO A C 1
ATOM 843 O O . PRO A 1 107 ? -17.283 -8.533 4.349 1.00 92.81 107 PRO A O 1
ATOM 846 N N . GLU A 1 108 ? -17.139 -9.389 6.418 1.00 91.06 108 GLU A N 1
ATOM 847 C CA . GLU A 1 108 ? -18.298 -8.732 7.036 1.00 91.06 108 GLU A CA 1
ATOM 848 C C . GLU A 1 108 ? -17.925 -7.429 7.771 1.00 91.06 108 GLU A C 1
ATOM 850 O O . GLU A 1 108 ? -18.772 -6.807 8.411 1.00 91.06 108 GLU A O 1
ATOM 855 N N . ALA A 1 109 ? -16.650 -7.028 7.726 1.00 91.69 109 ALA A N 1
ATOM 856 C CA . ALA A 1 109 ? -16.133 -5.836 8.392 1.00 91.69 109 ALA A CA 1
ATOM 857 C C . ALA A 1 109 ? -15.310 -4.987 7.412 1.00 91.69 109 ALA A C 1
ATOM 859 O O . ALA A 1 109 ? -15.867 -4.346 6.526 1.00 91.69 109 ALA A O 1
ATOM 860 N N . THR A 1 110 ? -13.983 -4.935 7.552 1.00 94.06 110 THR A N 1
ATOM 861 C CA . THR A 1 110 ? -13.129 -4.221 6.593 1.00 94.06 110 THR A CA 1
ATOM 862 C C . THR A 1 110 ? -12.665 -5.155 5.478 1.00 94.06 110 THR A C 1
ATOM 864 O O . THR A 1 110 ? -11.892 -6.083 5.731 1.00 94.06 110 THR A O 1
ATOM 867 N N . ARG A 1 111 ? -13.070 -4.874 4.237 1.00 95.31 111 ARG A N 1
ATOM 868 C CA . ARG A 1 111 ? -12.566 -5.538 3.030 1.00 95.31 111 ARG A CA 1
ATOM 869 C C . ARG A 1 111 ? -11.447 -4.700 2.422 1.00 95.31 111 ARG A C 1
ATOM 871 O O . ARG A 1 111 ? -11.452 -3.472 2.486 1.00 95.31 111 ARG A O 1
ATOM 878 N N . VAL A 1 112 ? -10.450 -5.371 1.858 1.00 96.12 112 VAL A N 1
ATOM 879 C CA . VAL A 1 112 ? -9.223 -4.730 1.381 1.00 96.12 112 VAL A CA 1
ATOM 880 C C . VAL A 1 112 ? -8.938 -5.145 -0.052 1.00 96.12 112 VAL A C 1
ATOM 882 O O . VAL A 1 112 ? -8.981 -6.329 -0.380 1.00 96.12 112 VAL A O 1
ATOM 885 N N . ALA A 1 113 ? -8.583 -4.180 -0.891 1.00 97.12 113 ALA A N 1
ATOM 886 C CA . ALA A 1 113 ? -7.939 -4.439 -2.167 1.00 97.12 113 ALA A CA 1
ATOM 887 C C . ALA A 1 113 ? -6.608 -3.683 -2.240 1.00 97.12 113 ALA A C 1
ATOM 889 O O . ALA A 1 113 ? -6.456 -2.596 -1.682 1.00 97.12 113 ALA A O 1
ATOM 890 N N . LEU A 1 114 ? -5.624 -4.266 -2.917 1.00 98.00 114 LEU A N 1
ATOM 891 C CA . LEU A 1 114 ? -4.312 -3.658 -3.119 1.00 98.00 114 LEU A CA 1
ATOM 892 C C . LEU A 1 114 ? -3.926 -3.818 -4.581 1.00 98.00 114 LEU A C 1
ATOM 894 O O . LEU A 1 114 ? -3.753 -4.935 -5.068 1.00 98.00 114 LEU A O 1
ATOM 898 N N . VAL A 1 115 ? -3.777 -2.694 -5.268 1.00 98.25 115 VAL A N 1
ATOM 899 C CA . VAL A 1 115 ? -3.329 -2.601 -6.654 1.00 98.25 115 VAL A CA 1
ATOM 900 C C . VAL A 1 115 ? -1.958 -1.948 -6.649 1.00 98.25 115 VAL A C 1
ATOM 902 O O . VAL A 1 115 ? -1.808 -0.842 -6.136 1.00 98.25 115 VAL A O 1
ATOM 905 N N . THR A 1 116 ? -0.959 -2.603 -7.233 1.00 98.19 116 THR A N 1
ATOM 906 C CA . THR A 1 116 ? 0.290 -1.906 -7.556 1.00 98.19 116 THR A CA 1
ATOM 907 C C . THR A 1 116 ? 0.252 -1.433 -8.998 1.00 98.19 116 THR A C 1
ATOM 909 O O . THR A 1 116 ? -0.381 -2.058 -9.862 1.00 98.19 116 THR A O 1
ATOM 912 N N . PHE A 1 117 ? 0.939 -0.331 -9.269 1.00 98.31 117 PHE A N 1
ATOM 913 C CA . PHE A 1 117 ? 1.044 0.203 -10.615 1.00 98.31 117 PHE A CA 1
ATOM 914 C C . PHE A 1 117 ? 2.427 0.790 -10.880 1.00 98.31 117 PHE A C 1
ATOM 916 O O . PHE A 1 117 ? 3.023 1.414 -10.011 1.00 98.31 117 PHE A O 1
ATOM 923 N N . SER A 1 118 ? 2.912 0.630 -12.109 1.00 98.19 118 SER A N 1
ATOM 924 C CA . SER A 1 118 ? 4.025 1.419 -12.637 1.00 98.19 118 SER A CA 1
ATOM 925 C C . SER A 1 118 ? 3.675 1.912 -14.034 1.00 98.19 118 SER A C 1
ATOM 927 O O . SER A 1 118 ? 3.129 2.994 -14.194 1.00 98.19 118 SER A O 1
ATOM 929 N N . SER A 1 119 ? 3.897 1.111 -15.068 1.00 97.69 119 SER A N 1
ATOM 930 C CA . SER A 1 119 ? 3.642 1.488 -16.466 1.00 97.69 119 SER A CA 1
ATOM 931 C C . SER A 1 119 ? 2.242 1.077 -16.934 1.00 97.69 119 SER A C 1
ATOM 933 O O . SER A 1 119 ? 1.557 0.308 -16.269 1.00 97.69 119 SER A O 1
ATOM 935 N N . LYS A 1 120 ? 1.824 1.508 -18.135 1.00 96.88 120 LYS A N 1
ATOM 936 C CA . LYS A 1 120 ? 0.534 1.100 -18.739 1.00 96.88 120 LYS A CA 1
ATOM 937 C C . LYS A 1 120 ? 0.327 -0.419 -18.799 1.00 96.88 120 LYS A C 1
ATOM 939 O O . LYS A 1 120 ? -0.791 -0.888 -18.640 1.00 96.88 120 LYS A O 1
ATOM 944 N N . SER A 1 121 ? 1.402 -1.176 -19.012 1.00 96.00 121 SER A N 1
ATOM 945 C CA . SER A 1 121 ? 1.392 -2.643 -19.046 1.00 96.00 121 SER A CA 1
ATOM 946 C C . SER A 1 121 ? 1.437 -3.304 -17.662 1.00 96.00 121 SER A C 1
ATOM 948 O O . SER A 1 121 ? 1.365 -4.524 -17.571 1.00 96.00 121 SER A O 1
ATOM 950 N N . HIS A 1 122 ? 1.580 -2.524 -16.588 1.00 96.81 122 HIS A N 1
ATOM 951 C CA . HIS A 1 122 ? 1.809 -3.010 -15.231 1.00 96.81 122 HIS A CA 1
ATOM 952 C C . HIS A 1 122 ? 0.883 -2.285 -14.250 1.00 96.81 122 HIS A C 1
ATOM 954 O O . HIS A 1 122 ? 1.292 -1.381 -13.527 1.00 96.81 122 HIS A O 1
ATOM 960 N N . VAL A 1 123 ? -0.381 -2.715 -14.248 1.00 97.88 123 VAL A N 1
ATOM 961 C CA . VAL A 1 123 ? -1.397 -2.375 -13.242 1.00 97.88 123 VAL A CA 1
ATOM 962 C C . VAL A 1 123 ? -2.017 -3.681 -12.766 1.00 97.88 123 VAL A C 1
ATOM 964 O O . VAL A 1 123 ? -2.739 -4.350 -13.516 1.00 97.88 123 VAL A O 1
ATOM 967 N N . VAL A 1 124 ? -1.704 -4.083 -11.539 1.00 97.56 124 VAL A N 1
ATOM 968 C CA . VAL A 1 124 ? -1.971 -5.445 -11.073 1.00 97.56 124 VAL A CA 1
ATOM 969 C C . VAL A 1 124 ? -2.613 -5.426 -9.697 1.00 97.56 124 VAL A C 1
ATOM 971 O O . VAL A 1 124 ? -2.038 -4.920 -8.736 1.00 97.56 124 VAL A O 1
ATOM 974 N N . THR A 1 125 ? -3.775 -6.061 -9.595 1.00 97.12 125 THR A N 1
ATOM 975 C CA . THR A 1 125 ? -4.414 -6.368 -8.317 1.00 97.12 125 THR A CA 1
ATOM 976 C C . THR A 1 125 ? -3.650 -7.499 -7.627 1.00 97.12 125 THR A C 1
ATOM 978 O O . THR A 1 125 ? -3.543 -8.597 -8.168 1.00 97.12 125 THR A O 1
ATOM 981 N N . ARG A 1 126 ? -3.075 -7.218 -6.457 1.00 96.69 126 ARG A N 1
ATOM 982 C CA . ARG A 1 126 ? -2.321 -8.171 -5.624 1.00 96.69 126 ARG A CA 1
ATOM 983 C C . ARG A 1 126 ? -3.183 -8.778 -4.520 1.00 96.69 126 ARG A C 1
ATOM 985 O O . ARG A 1 126 ? -2.950 -9.913 -4.128 1.00 96.69 126 ARG A O 1
ATOM 992 N N . VAL A 1 127 ? -4.169 -8.021 -4.043 1.00 96.25 127 VAL A N 1
ATOM 993 C CA . VAL A 1 127 ? -5.169 -8.441 -3.053 1.00 96.25 127 VAL A CA 1
ATOM 994 C C . VAL A 1 127 ? -6.529 -7.959 -3.539 1.00 96.25 127 VAL A C 1
ATOM 996 O O . VAL A 1 127 ? -6.640 -6.801 -3.943 1.00 96.25 127 VAL A O 1
ATOM 999 N N . ASP A 1 128 ? -7.542 -8.823 -3.489 1.00 95.31 128 ASP A N 1
ATOM 1000 C CA . ASP A 1 128 ? -8.933 -8.472 -3.794 1.00 95.31 128 ASP A CA 1
ATOM 1001 C C . ASP A 1 128 ? -9.904 -9.203 -2.859 1.00 95.31 128 ASP A C 1
ATOM 1003 O O . ASP A 1 128 ? -10.348 -10.321 -3.131 1.00 95.31 128 ASP A O 1
ATOM 1007 N N . TYR A 1 129 ? -10.195 -8.582 -1.717 1.00 95.25 129 TYR A N 1
ATOM 1008 C CA . TYR A 1 129 ? -11.239 -9.034 -0.791 1.00 95.25 129 TYR A CA 1
ATOM 1009 C C . TYR A 1 129 ? -12.547 -8.250 -0.993 1.00 95.25 129 TYR A C 1
ATOM 1011 O O . TYR A 1 129 ? -13.529 -8.509 -0.301 1.00 95.25 129 TYR A O 1
ATOM 1019 N N . VAL A 1 130 ? -12.556 -7.272 -1.909 1.00 94.19 130 VAL A N 1
ATOM 1020 C CA . VAL A 1 130 ? -13.685 -6.361 -2.139 1.00 94.19 130 VAL A CA 1
ATOM 1021 C C . VAL A 1 130 ? -14.649 -6.966 -3.155 1.00 94.19 130 VAL A C 1
ATOM 1023 O O . VAL A 1 130 ? -15.834 -7.103 -2.853 1.00 94.19 130 VAL A O 1
ATOM 1026 N N . SER A 1 131 ? -14.149 -7.389 -4.320 1.00 92.31 131 SER A N 1
ATOM 1027 C CA . SER A 1 131 ? -14.991 -7.891 -5.416 1.00 92.31 131 SER A CA 1
ATOM 1028 C C . SER A 1 131 ? -15.541 -9.292 -5.144 1.00 92.31 131 SER A C 1
ATOM 1030 O O . SER A 1 131 ? -16.651 -9.620 -5.552 1.00 92.31 131 SER A O 1
ATOM 1032 N N . ALA A 1 132 ? -14.758 -10.136 -4.464 1.00 86.81 132 ALA A N 1
ATOM 1033 C CA . ALA A 1 132 ? -15.104 -11.528 -4.176 1.00 86.81 132 ALA A CA 1
ATOM 1034 C C . ALA A 1 132 ? -14.746 -11.903 -2.723 1.00 86.81 132 ALA A C 1
ATOM 1036 O O . ALA A 1 132 ? -13.764 -12.623 -2.502 1.00 86.81 132 ALA A O 1
ATOM 1037 N N . PRO A 1 133 ? -15.518 -11.415 -1.734 1.00 88.12 133 PRO A N 1
ATOM 1038 C CA . PRO A 1 133 ? -15.316 -11.732 -0.325 1.00 88.12 133 PRO A CA 1
ATOM 1039 C C . PRO A 1 133 ? -15.468 -13.238 -0.059 1.00 88.12 133 PRO A C 1
ATOM 1041 O O . PRO A 1 133 ? -16.444 -13.861 -0.479 1.00 88.12 133 PRO A O 1
ATOM 1044 N N . LYS A 1 134 ? -14.505 -13.841 0.646 1.00 89.69 134 LYS A N 1
ATOM 1045 C CA . LYS A 1 134 ? -14.500 -15.269 1.007 1.00 89.69 134 LYS A CA 1
ATOM 1046 C C . LYS A 1 134 ? -14.211 -15.463 2.487 1.00 89.69 134 LYS A C 1
ATOM 1048 O O . LYS A 1 134 ? -13.368 -14.779 3.053 1.00 89.69 134 LYS A O 1
ATOM 1053 N N . ALA A 1 135 ? -14.797 -16.505 3.072 1.00 88.06 135 ALA A N 1
ATOM 1054 C CA . ALA A 1 135 ? -14.676 -16.804 4.497 1.00 88.06 135 ALA A CA 1
ATOM 1055 C C . ALA A 1 135 ? -13.239 -16.995 5.014 1.00 88.06 135 ALA A C 1
ATOM 1057 O O . ALA A 1 135 ? -13.039 -16.854 6.201 1.00 88.06 135 ALA A O 1
ATOM 1058 N N . HIS A 1 136 ? -12.238 -17.305 4.181 1.00 85.31 136 HIS A N 1
ATOM 1059 C CA . HIS A 1 136 ? -10.837 -17.462 4.617 1.00 85.31 136 HIS A CA 1
ATOM 1060 C C . HIS A 1 136 ? -9.985 -16.187 4.459 1.00 85.31 136 HIS A C 1
ATOM 1062 O O . HIS A 1 136 ? -8.783 -16.200 4.741 1.00 85.31 136 HIS A O 1
ATOM 1068 N N . GLN A 1 137 ? -10.576 -15.090 3.980 1.00 89.69 137 GLN A N 1
ATOM 1069 C CA . GLN A 1 137 ? -9.903 -13.809 3.778 1.00 89.69 137 GLN A CA 1
ATOM 1070 C C . GLN A 1 137 ? -9.855 -13.033 5.094 1.00 89.69 137 GLN A C 1
ATOM 1072 O O . GLN A 1 137 ? -10.736 -12.242 5.430 1.00 89.69 137 GLN A O 1
ATOM 1077 N N . HIS A 1 138 ? -8.806 -13.290 5.869 1.00 89.94 138 HIS A N 1
ATOM 1078 C CA . HIS A 1 138 ? -8.618 -12.682 7.181 1.00 89.94 138 HIS A CA 1
ATOM 1079 C C . HIS A 1 138 ? -7.267 -11.992 7.300 1.00 89.94 138 HIS A C 1
ATOM 1081 O O . HIS A 1 138 ? -6.284 -12.369 6.656 1.00 89.94 138 HIS A O 1
ATOM 1087 N N . LYS A 1 139 ? -7.202 -11.031 8.225 1.00 95.00 139 LYS A N 1
ATOM 1088 C CA . LYS A 1 139 ? -6.010 -10.231 8.547 1.00 95.00 139 LYS A CA 1
ATOM 1089 C C . LYS A 1 139 ? -4.712 -11.039 8.646 1.00 95.00 139 LYS A C 1
ATOM 1091 O O . LYS A 1 139 ? -3.677 -10.600 8.153 1.00 95.00 139 LYS A O 1
ATOM 1096 N N . CYS A 1 140 ? -4.761 -12.226 9.253 1.00 95.56 140 CYS A N 1
ATOM 1097 C CA . CYS A 1 140 ? -3.595 -13.096 9.394 1.00 95.56 140 CYS A CA 1
ATOM 1098 C C . CYS A 1 140 ? -3.050 -13.571 8.039 1.00 95.56 140 CYS A C 1
ATOM 1100 O O . CYS A 1 140 ? -1.838 -13.515 7.836 1.00 95.56 140 CYS A O 1
ATOM 1102 N N . SER A 1 141 ? -3.908 -13.989 7.100 1.00 94.69 141 SER A N 1
ATOM 1103 C CA . SER A 1 141 ? -3.487 -14.397 5.748 1.00 94.69 141 SER A CA 1
ATOM 1104 C C . SER A 1 141 ? -2.898 -13.213 4.983 1.00 94.69 141 SER A C 1
ATOM 1106 O O . SER A 1 141 ? -1.781 -13.293 4.462 1.00 94.69 141 SER A O 1
ATOM 1108 N N . LEU A 1 142 ? -3.591 -12.072 5.042 1.00 96.44 142 LEU A N 1
ATOM 1109 C CA . LEU A 1 142 ? -3.155 -10.824 4.424 1.00 96.44 142 LEU A CA 1
ATOM 1110 C C . LEU A 1 142 ? -1.746 -10.411 4.895 1.00 96.44 142 LEU A C 1
ATOM 1112 O O . LEU A 1 142 ? -0.898 -10.002 4.100 1.00 96.44 142 LEU A O 1
ATOM 1116 N N . PHE A 1 143 ? -1.466 -10.547 6.197 1.00 97.31 143 PHE A N 1
ATOM 1117 C CA . PHE A 1 143 ? -0.211 -10.093 6.804 1.00 97.31 143 PHE A CA 1
ATOM 1118 C C . PHE A 1 143 ? 0.916 -11.126 6.741 1.00 97.31 143 PHE A C 1
ATOM 1120 O O . PHE A 1 143 ? 2.083 -10.733 6.722 1.00 97.31 143 PHE A O 1
ATOM 1127 N N . SER A 1 144 ? 0.616 -12.419 6.744 1.00 96.50 144 SER A N 1
ATOM 1128 C CA . SER A 1 144 ? 1.652 -13.461 6.733 1.00 96.50 144 SER A CA 1
ATOM 1129 C C . SER A 1 144 ? 2.030 -13.920 5.328 1.00 96.50 144 SER A C 1
ATOM 1131 O O . SER 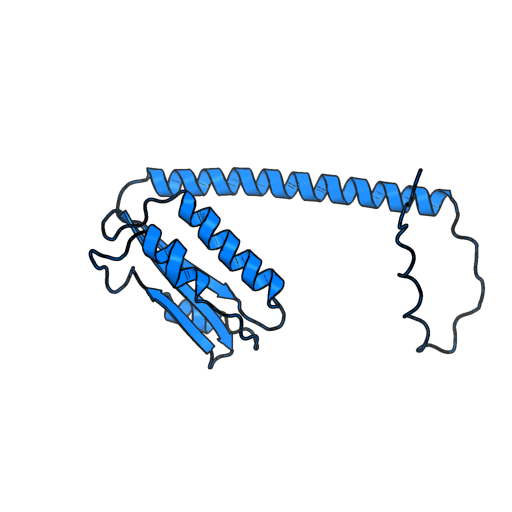A 1 144 ? 3.140 -14.412 5.148 1.00 96.50 144 SER A O 1
ATOM 1133 N N . LYS A 1 145 ? 1.147 -13.745 4.336 1.00 95.44 145 LYS A N 1
ATOM 1134 C CA . LYS A 1 145 ? 1.327 -14.321 2.996 1.00 95.44 145 LYS A CA 1
ATOM 1135 C C . LYS A 1 145 ? 1.191 -13.291 1.885 1.00 95.44 145 LYS A C 1
ATOM 1137 O O . LYS A 1 145 ? 2.146 -13.063 1.151 1.00 95.44 145 LYS A O 1
ATOM 1142 N N . GLU A 1 146 ? 0.038 -12.637 1.782 1.00 96.56 146 GLU A N 1
ATOM 1143 C CA . GLU A 1 146 ? -0.297 -11.854 0.587 1.00 96.56 146 GLU A CA 1
ATOM 1144 C C . GLU A 1 146 ? 0.555 -10.590 0.449 1.00 96.56 146 GLU A C 1
ATOM 1146 O O . GLU A 1 146 ? 1.282 -10.464 -0.531 1.00 96.56 146 GLU A O 1
ATOM 1151 N N . ILE A 1 147 ? 0.554 -9.690 1.441 1.00 97.38 147 ILE A N 1
ATOM 1152 C CA . ILE A 1 147 ? 1.376 -8.469 1.374 1.00 97.38 147 ILE A CA 1
ATOM 1153 C C . ILE A 1 147 ? 2.883 -8.789 1.276 1.00 97.38 147 ILE A C 1
ATOM 1155 O O . ILE A 1 147 ? 3.552 -8.175 0.447 1.00 97.38 147 ILE A O 1
ATOM 1159 N N . PRO A 1 148 ? 3.448 -9.731 2.064 1.00 97.25 148 PRO A N 1
ATOM 1160 C CA . PRO A 1 148 ? 4.859 -10.107 1.938 1.00 97.25 148 PRO A CA 1
ATOM 1161 C C . PRO A 1 148 ? 5.255 -10.684 0.573 1.00 97.25 148 PRO A C 1
ATOM 1163 O O . PRO A 1 148 ? 6.423 -10.598 0.209 1.00 97.25 148 PRO A O 1
ATOM 1166 N N . SER A 1 149 ? 4.312 -11.260 -0.181 1.00 97.44 149 SER A N 1
ATOM 1167 C CA . SER A 1 149 ? 4.588 -11.823 -1.511 1.00 97.44 149 SER A CA 1
ATOM 1168 C C . SER A 1 149 ? 4.744 -10.768 -2.616 1.00 97.44 149 SER A C 1
ATOM 1170 O O . SER A 1 149 ? 5.154 -11.093 -3.730 1.00 97.44 149 SER A O 1
ATOM 1172 N N . ILE A 1 150 ? 4.424 -9.501 -2.332 1.00 97.88 150 ILE A N 1
ATOM 1173 C CA . ILE A 1 150 ? 4.458 -8.421 -3.318 1.00 97.88 150 ILE A CA 1
ATOM 1174 C C . ILE A 1 150 ? 5.903 -7.956 -3.533 1.00 97.88 150 ILE A C 1
ATOM 1176 O O . ILE A 1 150 ? 6.524 -7.364 -2.652 1.00 97.88 150 ILE A O 1
ATOM 1180 N N . THR A 1 151 ? 6.421 -8.167 -4.741 1.00 96.31 151 THR A N 1
ATOM 1181 C CA . THR A 1 151 ? 7.782 -7.778 -5.135 1.00 96.31 151 THR A CA 1
ATOM 1182 C C . THR A 1 151 ? 7.795 -6.476 -5.930 1.00 96.31 151 THR A C 1
ATOM 1184 O O . THR A 1 151 ? 6.924 -6.262 -6.771 1.00 96.31 151 THR A O 1
ATOM 1187 N N . TYR A 1 152 ? 8.825 -5.655 -5.727 1.00 98.19 152 TYR A N 1
ATOM 1188 C CA . TYR A 1 152 ? 9.063 -4.436 -6.502 1.00 98.19 152 TYR A CA 1
ATOM 1189 C C . TYR A 1 152 ? 9.531 -4.748 -7.929 1.00 98.19 152 TYR A C 1
ATOM 1191 O O . TYR A 1 152 ? 10.401 -5.603 -8.115 1.00 98.19 152 TYR A O 1
ATOM 1199 N N . ARG A 1 153 ? 9.010 -4.019 -8.924 1.00 96.25 153 ARG A N 1
ATOM 1200 C CA . ARG A 1 153 ? 9.421 -4.164 -10.332 1.00 96.25 153 ARG A CA 1
ATOM 1201 C C . ARG A 1 153 ? 10.062 -2.918 -10.948 1.00 96.25 153 ARG A C 1
ATOM 1203 O O . ARG A 1 153 ? 10.914 -3.065 -11.821 1.00 96.25 153 ARG A O 1
ATOM 1210 N N . GLY A 1 154 ? 9.683 -1.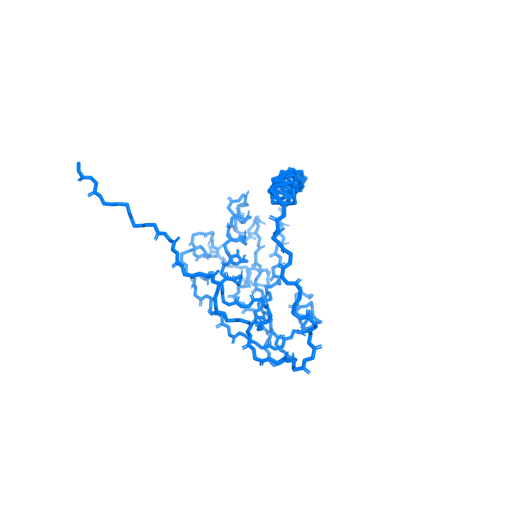714 -10.530 1.00 95.31 154 GLY A N 1
ATOM 1211 C CA . GLY A 1 154 ? 10.055 -0.501 -11.259 1.00 95.31 154 GLY A CA 1
ATOM 1212 C C . GLY A 1 154 ? 9.210 -0.285 -12.522 1.00 95.31 154 GLY A C 1
ATOM 1213 O O . GLY A 1 154 ? 8.310 -1.062 -12.862 1.00 95.31 154 GLY A O 1
ATOM 1214 N N . GLY A 1 155 ? 9.509 0.797 -13.241 1.00 97.00 155 GLY A N 1
ATOM 1215 C CA . GLY A 1 155 ? 8.838 1.200 -14.479 1.00 97.00 155 GLY A CA 1
ATOM 1216 C C . GLY A 1 155 ? 8.554 2.702 -14.532 1.00 97.00 155 GLY A C 1
ATOM 1217 O O . GLY A 1 155 ? 9.068 3.469 -13.721 1.00 97.00 155 GLY A O 1
ATOM 1218 N N . GLY A 1 156 ? 7.726 3.126 -15.490 1.00 97.69 156 GLY A N 1
ATOM 1219 C CA . GLY A 1 156 ? 7.140 4.471 -15.500 1.00 97.69 156 GLY A CA 1
ATOM 1220 C C . GLY A 1 156 ? 6.055 4.643 -14.431 1.00 97.69 156 GLY A C 1
ATOM 1221 O O . GLY A 1 156 ? 5.957 3.833 -13.514 1.00 97.69 156 GLY A O 1
ATOM 1222 N N . THR A 1 157 ? 5.208 5.661 -14.590 1.00 97.94 157 THR A N 1
ATOM 1223 C CA . THR A 1 157 ? 4.115 5.974 -13.653 1.00 97.94 157 THR A CA 1
ATOM 1224 C C . THR A 1 157 ? 2.803 6.159 -14.414 1.00 97.94 157 THR A C 1
ATOM 1226 O O . THR A 1 157 ? 2.677 7.037 -15.267 1.00 97.94 157 THR A O 1
ATOM 1229 N N . TYR A 1 158 ? 1.810 5.319 -14.124 1.00 98.00 158 TYR A N 1
ATOM 1230 C CA . TYR A 1 158 ? 0.522 5.275 -14.811 1.00 98.00 158 TYR A CA 1
ATOM 1231 C C . TYR A 1 158 ? -0.635 5.251 -13.813 1.00 98.00 158 TYR A C 1
ATOM 1233 O O . TYR A 1 158 ? -1.450 4.329 -13.761 1.00 98.00 158 TYR A O 1
ATOM 1241 N N . THR A 1 159 ? -0.730 6.330 -13.041 1.00 97.44 159 THR A N 1
ATOM 1242 C CA . THR A 1 159 ? -1.743 6.530 -11.998 1.00 97.44 159 THR A CA 1
ATOM 1243 C C . THR A 1 159 ? -3.174 6.407 -12.530 1.00 97.44 159 THR A C 1
ATOM 1245 O O . THR A 1 159 ? -4.043 5.876 -11.846 1.00 97.44 159 THR A O 1
ATOM 1248 N N . ARG A 1 160 ? -3.430 6.827 -13.780 1.00 97.38 160 ARG A N 1
ATOM 1249 C CA . ARG A 1 160 ? -4.755 6.690 -14.411 1.00 97.38 160 ARG A CA 1
ATOM 1250 C C . ARG A 1 160 ? -5.236 5.236 -14.435 1.00 97.38 160 ARG A C 1
ATOM 1252 O O . ARG A 1 160 ? -6.390 4.985 -14.106 1.00 97.38 160 ARG A O 1
ATOM 1259 N N . GLY A 1 161 ? -4.367 4.295 -14.806 1.00 96.50 161 GLY A N 1
ATOM 1260 C CA . GLY A 1 161 ? -4.727 2.877 -14.856 1.00 96.50 161 GLY A CA 1
ATOM 1261 C C . GLY A 1 161 ? -5.012 2.297 -13.475 1.00 96.50 161 GLY A C 1
ATOM 1262 O O . GLY A 1 161 ? -5.895 1.457 -13.339 1.00 96.50 161 GLY A O 1
ATOM 1263 N N . ALA A 1 162 ? -4.319 2.789 -12.445 1.00 96.75 162 ALA A N 1
ATOM 1264 C CA . ALA A 1 162 ? -4.552 2.384 -11.063 1.00 96.75 162 ALA A CA 1
ATOM 1265 C C . ALA A 1 162 ? -5.981 2.722 -10.606 1.00 96.75 162 ALA A C 1
ATOM 1267 O O . ALA A 1 162 ? -6.676 1.852 -10.091 1.00 96.75 162 ALA A O 1
ATOM 1268 N N . PHE A 1 163 ? -6.456 3.941 -10.884 1.00 96.75 163 PHE A N 1
ATOM 1269 C CA . PHE A 1 163 ? -7.840 4.330 -10.590 1.00 96.75 163 PHE A CA 1
ATOM 1270 C C . PHE A 1 163 ? -8.864 3.552 -11.418 1.00 96.75 163 PHE A C 1
ATOM 1272 O O . PHE A 1 163 ? -9.870 3.121 -10.873 1.00 96.75 163 PHE A O 1
ATOM 1279 N N . GLN A 1 164 ? -8.600 3.315 -12.706 1.00 96.25 164 GLN A N 1
ATOM 1280 C CA . GLN A 1 164 ? -9.492 2.510 -13.555 1.00 96.25 164 GLN A CA 1
ATOM 1281 C C . GLN A 1 164 ? -9.620 1.058 -13.085 1.00 96.25 164 GLN A C 1
ATOM 1283 O O . GLN A 1 164 ? -10.620 0.419 -13.375 1.00 96.25 164 GLN A O 1
ATOM 1288 N N . ARG A 1 165 ? -8.602 0.530 -12.398 1.00 94.31 165 ARG A N 1
ATOM 1289 C CA . ARG A 1 165 ? -8.624 -0.817 -11.822 1.00 94.31 165 ARG A CA 1
ATOM 1290 C C . ARG A 1 165 ? -9.347 -0.878 -10.473 1.00 94.31 165 ARG A C 1
ATOM 1292 O O . ARG A 1 165 ? -9.772 -1.959 -10.083 1.00 94.31 165 ARG A O 1
ATOM 1299 N N . ALA A 1 166 ? -9.393 0.238 -9.749 1.00 88.56 166 ALA A N 1
ATOM 1300 C CA . ALA A 1 166 ? -9.975 0.335 -8.412 1.00 88.56 166 ALA A CA 1
ATOM 1301 C C . ALA A 1 166 ? -11.432 0.816 -8.389 1.00 88.56 166 ALA A C 1
ATOM 1303 O O . ALA A 1 166 ? -12.065 0.702 -7.341 1.00 88.56 166 ALA A O 1
ATOM 1304 N N . ALA A 1 167 ? -11.917 1.383 -9.496 1.00 67.88 167 ALA A N 1
ATOM 1305 C CA . ALA A 1 167 ? -13.324 1.703 -9.728 1.00 67.88 167 ALA A CA 1
ATOM 1306 C C . ALA A 1 167 ? -14.108 0.447 -10.124 1.00 67.88 167 ALA A C 1
ATOM 1308 O O .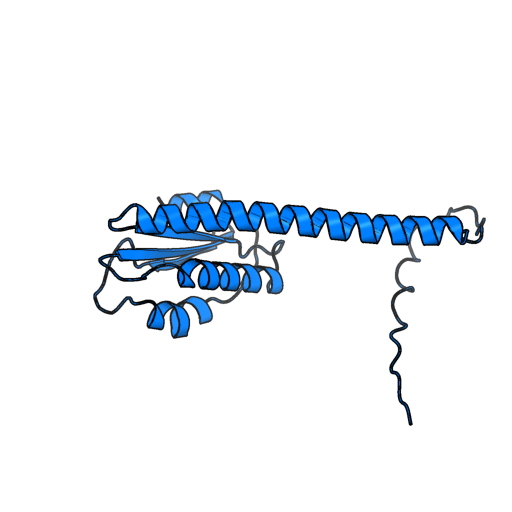 ALA A 1 167 ? -15.279 0.353 -9.700 1.00 67.88 167 ALA A O 1
#